Protein AF-A0A8T3XY12-F1 (afdb_monomer)

Struct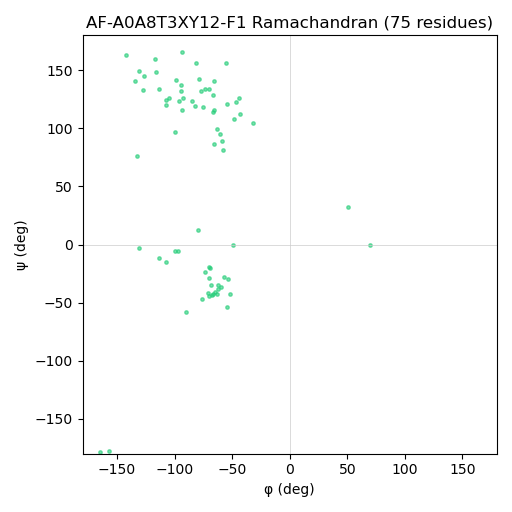ure (mmCIF, N/CA/C/O backbone):
data_AF-A0A8T3XY12-F1
#
_entry.id   AF-A0A8T3XY12-F1
#
loop_
_atom_site.group_PDB
_atom_site.id
_atom_site.type_symbol
_atom_site.label_atom_id
_atom_site.label_alt_id
_atom_site.label_comp_id
_atom_site.label_asym_id
_atom_site.label_entity_id
_atom_site.label_seq_id
_atom_site.pdbx_PDB_ins_code
_atom_site.Cartn_x
_atom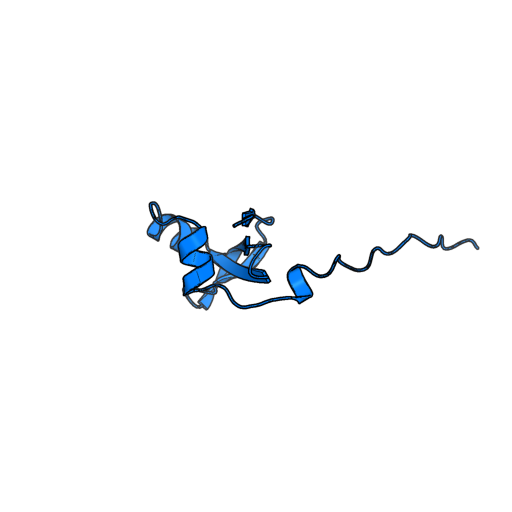_site.Cartn_y
_atom_site.Cartn_z
_atom_site.occupancy
_atom_site.B_iso_or_equiv
_atom_site.auth_seq_id
_atom_site.auth_comp_id
_atom_site.auth_asym_id
_atom_site.auth_atom_id
_atom_site.pdbx_PDB_model_num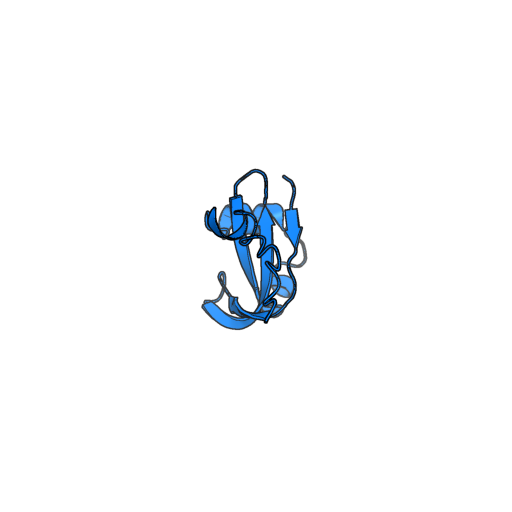
ATOM 1 N N . MET A 1 1 ? 9.699 1.965 -13.015 1.00 59.12 1 MET A N 1
ATOM 2 C CA . MET A 1 1 ? 8.697 1.480 -12.050 1.00 59.12 1 MET A CA 1
ATOM 3 C C . MET A 1 1 ? 8.817 -0.025 -11.930 1.00 59.12 1 MET A C 1
ATOM 5 O O . MET A 1 1 ? 8.279 -0.770 -12.750 1.00 59.12 1 MET A O 1
ATOM 9 N N . LYS A 1 2 ? 9.575 -0.474 -10.932 1.00 73.00 2 LYS A N 1
ATOM 10 C CA . LYS A 1 2 ? 9.607 -1.869 -10.487 1.00 73.00 2 LYS A CA 1
ATOM 11 C C . LYS A 1 2 ? 8.731 -1.986 -9.247 1.00 73.00 2 LYS A C 1
ATOM 13 O O . LYS A 1 2 ? 9.176 -1.709 -8.135 1.00 73.00 2 LYS A O 1
ATOM 18 N N . ILE A 1 3 ? 7.485 -2.406 -9.448 1.00 76.19 3 ILE A N 1
ATOM 19 C CA . ILE A 1 3 ? 6.524 -2.567 -8.357 1.00 76.19 3 ILE A CA 1
ATOM 20 C C . ILE A 1 3 ? 6.710 -3.942 -7.711 1.00 76.19 3 ILE A C 1
ATOM 22 O O . ILE A 1 3 ? 6.606 -4.972 -8.378 1.00 76.19 3 ILE A O 1
ATOM 26 N N . LYS A 1 4 ? 6.949 -3.957 -6.401 1.00 75.62 4 LYS A N 1
ATOM 27 C CA . LYS A 1 4 ? 6.955 -5.151 -5.555 1.00 75.62 4 LYS A CA 1
ATOM 28 C C . LYS A 1 4 ? 5.681 -5.192 -4.720 1.00 75.62 4 LYS A C 1
ATOM 30 O O . LYS A 1 4 ? 5.358 -4.249 -4.002 1.00 75.62 4 LYS A O 1
ATOM 35 N N . LEU A 1 5 ? 4.965 -6.307 -4.809 1.00 77.19 5 LEU A N 1
ATOM 36 C CA . LEU A 1 5 ? 3.852 -6.627 -3.922 1.00 77.19 5 LEU A CA 1
ATOM 37 C C . LEU A 1 5 ? 4.379 -7.518 -2.800 1.00 77.19 5 LEU A C 1
ATOM 39 O O . LEU A 1 5 ? 4.955 -8.575 -3.059 1.00 77.19 5 LEU A O 1
ATOM 43 N N . SER A 1 6 ? 4.191 -7.081 -1.563 1.00 72.62 6 SER A N 1
ATOM 44 C CA . SER A 1 6 ? 4.531 -7.855 -0.371 1.00 72.62 6 SER A CA 1
ATOM 45 C C . SER A 1 6 ? 3.314 -8.639 0.125 1.00 72.62 6 SER A C 1
ATOM 47 O O . SER A 1 6 ? 2.176 -8.380 -0.270 1.00 72.62 6 SER A O 1
ATOM 49 N N . ALA A 1 7 ? 3.553 -9.604 1.014 1.00 76.31 7 ALA A N 1
ATOM 50 C CA . ALA A 1 7 ? 2.509 -10.430 1.613 1.00 76.31 7 ALA A CA 1
ATOM 51 C C . ALA A 1 7 ? 1.406 -9.600 2.303 1.00 76.31 7 ALA A C 1
ATOM 53 O O . ALA A 1 7 ? 1.628 -8.470 2.742 1.00 76.31 7 ALA A O 1
ATOM 54 N N . THR A 1 8 ? 0.215 -10.186 2.431 1.00 85.38 8 THR A N 1
ATOM 55 C CA . THR A 1 8 ? -0.881 -9.627 3.231 1.00 85.38 8 THR A CA 1
ATOM 56 C C . THR A 1 8 ? -0.604 -9.781 4.724 1.00 85.38 8 THR A C 1
ATOM 58 O O . THR A 1 8 ? -0.266 -10.875 5.173 1.00 85.38 8 THR A O 1
ATOM 61 N N . PHE A 1 9 ? -0.811 -8.721 5.499 1.00 85.06 9 PHE A N 1
ATOM 62 C CA . PHE A 1 9 ? -0.678 -8.708 6.958 1.00 85.06 9 PHE A CA 1
ATOM 63 C C . PHE A 1 9 ? -1.754 -7.825 7.598 1.00 85.06 9 PHE A C 1
ATOM 65 O O . PHE A 1 9 ? -2.386 -7.001 6.939 1.00 85.06 9 PHE A O 1
ATOM 72 N N . GLU A 1 10 ? -1.985 -7.982 8.898 1.00 87.81 10 GLU A N 1
ATOM 73 C CA . GLU A 1 10 ? -2.877 -7.087 9.635 1.00 87.81 10 GLU A CA 1
ATOM 74 C C . GLU A 1 10 ? -2.192 -5.748 9.898 1.00 87.81 10 GLU A C 1
ATOM 76 O O . GLU A 1 10 ? -1.171 -5.657 10.581 1.00 87.81 10 GLU A O 1
ATOM 81 N N . GLY A 1 11 ? -2.766 -4.683 9.353 1.00 88.25 11 GLY A N 1
ATOM 82 C CA . GLY A 1 11 ? -2.170 -3.358 9.393 1.00 88.25 11 GLY A CA 1
ATOM 83 C C . GLY A 1 11 ? -3.207 -2.261 9.222 1.00 88.25 11 GLY A C 1
ATOM 84 O O . GLY A 1 11 ? -4.413 -2.502 9.151 1.00 88.25 11 GLY A O 1
ATOM 85 N N . LYS A 1 12 ? -2.740 -1.015 9.198 1.00 88.94 12 LYS A N 1
ATOM 86 C CA . LYS A 1 12 ? -3.596 0.145 8.948 1.00 88.94 12 LYS A CA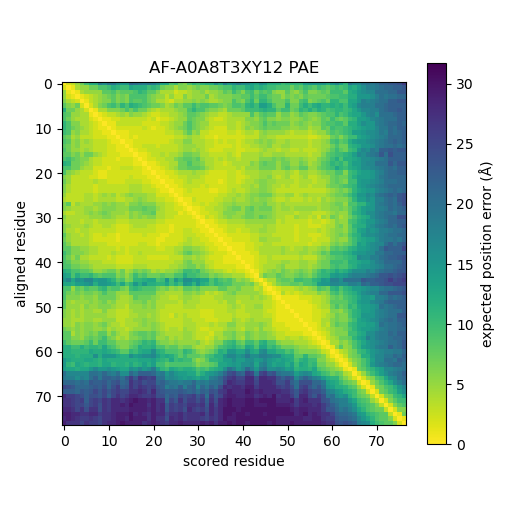 1
ATOM 87 C C . LYS A 1 12 ? -3.575 0.451 7.454 1.00 88.94 12 LYS A C 1
ATOM 89 O O . LYS A 1 12 ? -2.501 0.616 6.890 1.00 88.94 12 LYS A O 1
ATOM 94 N N . CYS A 1 13 ? -4.742 0.535 6.822 1.00 89.00 13 CYS A N 1
ATOM 95 C CA . CYS A 1 13 ? -4.831 0.964 5.430 1.00 89.00 13 CYS A CA 1
ATOM 96 C C . CYS A 1 13 ? -4.409 2.434 5.324 1.00 89.00 13 CYS A C 1
ATOM 98 O O . CYS A 1 13 ? -4.937 3.278 6.052 1.00 89.00 13 CYS A O 1
ATOM 100 N N . SER A 1 14 ? -3.488 2.748 4.416 1.00 85.56 14 SER A N 1
ATOM 101 C CA . SER A 1 14 ? -3.029 4.121 4.175 1.00 85.56 14 SER A CA 1
ATOM 102 C C . SER A 1 14 ? -4.101 4.996 3.520 1.00 85.56 14 SER A C 1
ATOM 104 O O . SER A 1 14 ? -4.035 6.214 3.634 1.00 85.56 14 SER A O 1
ATOM 106 N N . ILE A 1 15 ? -5.107 4.380 2.890 1.00 86.50 15 ILE A N 1
ATOM 107 C CA . ILE A 1 15 ? -6.167 5.072 2.147 1.00 86.50 15 ILE A CA 1
ATOM 108 C C . ILE A 1 15 ? -7.352 5.399 3.061 1.00 86.50 15 ILE A C 1
ATOM 110 O O . ILE A 1 15 ? -7.710 6.557 3.237 1.00 86.50 15 ILE A O 1
ATOM 114 N N . CYS A 1 16 ? -7.953 4.384 3.692 1.00 88.75 16 CYS A N 1
ATOM 115 C CA . CYS A 1 16 ? -9.132 4.577 4.545 1.00 88.75 16 CYS A CA 1
ATOM 116 C C . CYS A 1 16 ? -8.816 4.689 6.044 1.00 88.75 16 CYS A C 1
ATOM 118 O O . CYS A 1 16 ? -9.721 4.895 6.850 1.00 88.75 16 CYS A O 1
ATOM 120 N N . GLY A 1 17 ? -7.560 4.489 6.456 1.00 86.94 17 GLY A N 1
ATOM 121 C CA . GLY A 1 17 ? -7.141 4.574 7.858 1.00 86.94 17 GLY A CA 1
ATOM 122 C C . GLY A 1 17 ? -7.651 3.448 8.766 1.00 86.94 17 GLY A C 1
ATOM 123 O O . GLY A 1 17 ? -7.323 3.443 9.954 1.00 86.94 17 GLY A O 1
ATOM 124 N N . LYS A 1 18 ? -8.432 2.491 8.251 1.00 89.50 18 LYS A N 1
ATOM 125 C CA . LYS A 1 18 ? -8.983 1.375 9.035 1.00 89.50 18 LYS A CA 1
ATOM 126 C C . LYS A 1 18 ? -7.934 0.284 9.256 1.00 89.50 18 LYS A C 1
ATOM 128 O O . LYS A 1 18 ? -7.134 -0.010 8.366 1.00 89.50 18 LYS A O 1
ATOM 133 N N . LYS A 1 19 ? -7.952 -0.327 10.443 1.00 90.00 19 LYS A N 1
ATOM 134 C CA . LYS A 1 19 ? -7.121 -1.492 10.777 1.00 90.00 19 LYS A CA 1
ATOM 135 C C . LYS A 1 19 ? -7.800 -2.755 10.242 1.00 90.00 19 LYS A C 1
ATOM 137 O O . LYS A 1 19 ? -8.945 -3.015 10.594 1.00 90.00 19 LYS A O 1
ATOM 142 N N . SER A 1 20 ? -7.138 -3.477 9.345 1.00 91.38 20 SER A N 1
ATOM 143 C CA . SER A 1 20 ? -7.673 -4.678 8.687 1.00 91.38 20 SER A CA 1
ATOM 144 C C . SER A 1 20 ? -6.542 -5.462 8.015 1.00 91.38 20 SER A C 1
ATOM 146 O O . SER A 1 20 ? -5.384 -5.051 8.076 1.00 91.38 20 SER A O 1
ATOM 148 N N . VAL A 1 21 ? -6.865 -6.572 7.353 1.00 89.38 21 VAL A N 1
ATOM 149 C CA . VAL A 1 21 ? -5.907 -7.258 6.479 1.00 89.38 21 VAL A CA 1
ATOM 150 C C . VAL A 1 21 ? -5.596 -6.354 5.282 1.00 89.38 21 VAL A C 1
ATOM 152 O O . VAL A 1 21 ? -6.470 -6.043 4.465 1.00 89.38 21 VAL A O 1
ATOM 155 N N . VAL A 1 22 ? -4.346 -5.909 5.213 1.00 90.50 22 VAL A N 1
ATOM 156 C CA . VAL A 1 22 ? -3.794 -5.053 4.163 1.00 90.50 22 VAL A CA 1
ATOM 157 C C . VAL A 1 22 ? -2.682 -5.787 3.424 1.00 90.50 22 VAL A C 1
ATOM 159 O O . VAL A 1 22 ? -2.101 -6.733 3.945 1.00 90.50 22 VAL A O 1
ATOM 162 N N . PHE A 1 23 ? -2.367 -5.348 2.215 1.00 87.88 23 PHE A N 1
ATOM 163 C CA . PHE A 1 23 ? -1.138 -5.712 1.516 1.00 87.88 23 PHE A CA 1
ATOM 164 C C . PHE A 1 23 ? -0.297 -4.457 1.299 1.00 87.88 23 PHE A C 1
ATOM 166 O O . PHE A 1 23 ? -0.843 -3.359 1.148 1.00 87.88 23 PHE A O 1
ATOM 173 N N . SER A 1 24 ? 1.025 -4.617 1.292 1.00 85.75 24 SER A N 1
ATOM 174 C CA . SER A 1 24 ? 1.931 -3.535 0.908 1.00 85.75 24 SER A CA 1
ATOM 175 C C . SER A 1 24 ? 2.281 -3.648 -0.565 1.00 85.75 24 SER A C 1
ATOM 177 O O . SER A 1 24 ? 2.682 -4.713 -1.031 1.00 85.75 24 SER A O 1
ATOM 179 N N . ALA A 1 25 ? 2.182 -2.536 -1.276 1.00 86.69 25 ALA A N 1
ATOM 180 C CA . ALA A 1 25 ? 2.765 -2.365 -2.593 1.00 86.69 25 ALA A CA 1
ATOM 181 C C . ALA A 1 25 ? 3.861 -1.308 -2.489 1.00 86.69 25 ALA A C 1
ATOM 183 O O . ALA A 1 25 ? 3.661 -0.267 -1.865 1.00 86.69 25 ALA A O 1
ATOM 184 N N . GLY A 1 26 ? 5.022 -1.576 -3.066 1.00 85.94 26 GLY A N 1
ATOM 185 C CA . GLY A 1 26 ? 6.125 -0.630 -3.103 1.00 85.94 26 GLY A CA 1
ATOM 186 C C . GLY A 1 26 ? 6.696 -0.492 -4.499 1.00 85.94 26 GLY A C 1
ATOM 187 O O . GLY A 1 26 ? 6.675 -1.449 -5.263 1.00 85.94 26 GLY A O 1
ATOM 188 N N . ASP A 1 27 ? 7.212 0.684 -4.825 1.00 85.06 27 ASP A N 1
ATOM 189 C CA . ASP A 1 27 ? 7.982 0.927 -6.039 1.00 85.06 27 ASP A CA 1
ATOM 190 C C . ASP A 1 27 ? 9.459 1.114 -5.677 1.00 85.06 27 ASP A C 1
ATOM 192 O O . ASP A 1 27 ? 9.818 2.003 -4.904 1.00 85.06 27 ASP A O 1
ATOM 196 N N . GLU A 1 28 ? 10.303 0.240 -6.224 1.00 79.81 28 GLU A N 1
ATOM 197 C CA . GLU A 1 28 ? 11.745 0.204 -5.953 1.00 79.81 28 GLU A CA 1
ATOM 198 C C . GLU A 1 28 ? 12.500 1.357 -6.628 1.00 79.81 28 GLU A C 1
ATOM 200 O O . GLU A 1 28 ? 13.556 1.744 -6.154 1.00 79.81 28 GLU A O 1
ATOM 205 N N . ASP A 1 29 ? 11.969 1.948 -7.702 1.00 81.44 29 ASP A N 1
ATOM 206 C CA . ASP A 1 29 ? 12.589 3.125 -8.332 1.00 81.44 29 ASP A CA 1
ATOM 207 C C . ASP A 1 29 ? 12.444 4.375 -7.447 1.00 81.44 29 ASP A C 1
ATOM 209 O O . ASP A 1 29 ? 13.364 5.180 -7.316 1.00 81.44 29 ASP A O 1
ATOM 213 N N . THR A 1 30 ? 11.267 4.557 -6.844 1.00 82.38 30 THR A N 1
ATOM 214 C CA . THR A 1 30 ? 10.929 5.757 -6.062 1.00 82.38 30 THR A CA 1
ATOM 215 C C . THR A 1 30 ? 11.070 5.570 -4.551 1.00 82.38 30 THR A C 1
ATOM 217 O O . THR A 1 30 ? 10.911 6.540 -3.802 1.00 82.38 30 THR A O 1
ATOM 220 N N . HIS A 1 31 ? 11.357 4.345 -4.099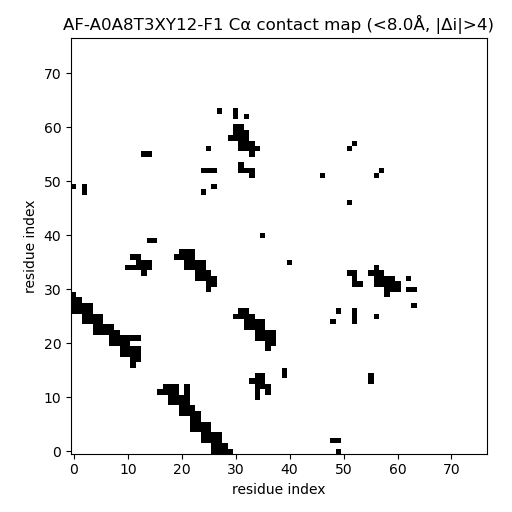 1.00 82.19 31 HIS A N 1
ATOM 221 C CA . HIS A 1 31 ? 11.337 3.928 -2.691 1.00 82.19 31 HIS A CA 1
ATOM 222 C C . HIS A 1 31 ? 10.026 4.302 -1.983 1.00 82.19 31 HIS A C 1
ATOM 224 O O . HIS A 1 31 ? 10.001 4.623 -0.792 1.00 82.19 31 HIS A O 1
ATOM 230 N N . LYS A 1 32 ? 8.908 4.305 -2.714 1.00 85.38 32 LYS A N 1
ATOM 231 C CA . LYS A 1 32 ? 7.587 4.578 -2.145 1.00 85.38 32 LYS A CA 1
ATOM 232 C C . LYS A 1 32 ? 6.909 3.273 -1.780 1.00 85.38 32 LYS A C 1
ATOM 234 O O . LYS A 1 32 ? 6.918 2.336 -2.569 1.00 85.38 32 LYS A O 1
ATOM 239 N N . THR A 1 33 ? 6.267 3.224 -0.620 1.00 85.81 33 THR A N 1
ATOM 240 C CA . THR A 1 33 ? 5.410 2.108 -0.215 1.00 85.81 33 THR A CA 1
ATOM 241 C C . THR A 1 33 ? 4.031 2.594 0.201 1.00 85.81 33 THR A C 1
ATOM 243 O O . THR A 1 33 ? 3.861 3.672 0.772 1.00 85.81 33 THR A O 1
ATOM 246 N N . VAL A 1 34 ? 3.018 1.789 -0.097 1.00 88.00 34 VAL A N 1
ATOM 247 C CA . VAL A 1 34 ? 1.626 2.022 0.279 1.00 88.00 34 VAL A CA 1
ATOM 248 C C . VAL A 1 34 ? 1.034 0.737 0.835 1.00 88.00 34 VAL A C 1
ATOM 250 O O . VAL A 1 34 ? 1.288 -0.354 0.332 1.00 88.00 34 VAL A O 1
ATOM 253 N N . THR A 1 35 ? 0.225 0.865 1.880 1.00 89.81 35 THR A N 1
ATOM 254 C CA . THR A 1 35 ? -0.554 -0.238 2.455 1.00 89.81 35 THR A CA 1
ATOM 255 C C . THR A 1 35 ? -2.022 -0.069 2.113 1.00 89.81 35 THR A C 1
ATOM 257 O O . THR A 1 35 ? -2.624 0.960 2.429 1.00 89.81 35 THR A O 1
ATOM 260 N N . VAL A 1 36 ? -2.618 -1.085 1.498 1.00 88.75 36 VAL A N 1
ATOM 261 C CA . VAL A 1 36 ? -3.995 -1.032 0.993 1.00 88.75 36 VAL A CA 1
ATOM 262 C C . VAL A 1 36 ? -4.787 -2.217 1.533 1.00 88.75 36 VAL A C 1
ATOM 264 O O . VAL A 1 36 ? -4.311 -3.349 1.521 1.00 88.75 36 VAL A O 1
ATOM 267 N N . CYS A 1 37 ? -5.996 -1.974 2.046 1.00 90.88 37 CYS A N 1
ATOM 268 C CA . CYS A 1 37 ? -6.903 -3.050 2.452 1.00 90.88 37 CYS A CA 1
ATOM 269 C C . CYS A 1 37 ? -7.649 -3.626 1.251 1.00 90.88 37 CYS A C 1
ATOM 271 O O . CYS A 1 37 ? -7.872 -2.929 0.261 1.00 90.88 37 CYS A O 1
ATOM 273 N N . LYS A 1 38 ? -8.106 -4.877 1.371 1.00 85.06 38 LYS A N 1
ATOM 274 C CA . LYS A 1 38 ? -8.860 -5.553 0.306 1.00 85.06 38 LYS A CA 1
ATOM 275 C C . LYS A 1 38 ? -10.051 -4.724 -0.190 1.00 85.06 38 LYS A C 1
ATOM 277 O O . LYS A 1 38 ? -10.231 -4.611 -1.389 1.00 85.06 38 LYS A O 1
ATOM 282 N N . SER A 1 39 ? -10.812 -4.103 0.712 1.00 87.31 39 SER A N 1
ATOM 283 C CA . SER A 1 39 ? -11.972 -3.280 0.340 1.00 87.31 39 SER A CA 1
ATOM 284 C C . SER A 1 39 ? -11.594 -2.060 -0.495 1.00 87.31 39 SER A C 1
ATOM 286 O O . SER A 1 39 ? -12.270 -1.767 -1.465 1.00 87.31 39 SER A O 1
ATOM 288 N N . CYS A 1 40 ? -10.510 -1.360 -0.143 1.00 86.50 40 CYS A N 1
ATOM 289 C CA . CYS A 1 40 ? -10.029 -0.246 -0.956 1.00 86.50 40 CYS A CA 1
ATOM 290 C C . CYS A 1 40 ? -9.500 -0.750 -2.297 1.00 86.50 40 CYS A C 1
ATOM 292 O O . CYS A 1 40 ? -9.812 -0.165 -3.318 1.00 86.50 40 CYS A O 1
ATOM 294 N N . ALA A 1 41 ? -8.732 -1.840 -2.306 1.00 82.62 41 ALA A N 1
ATOM 295 C CA . ALA A 1 41 ? -8.198 -2.411 -3.539 1.00 82.62 41 ALA A CA 1
ATOM 296 C C . ALA A 1 41 ? -9.294 -2.840 -4.527 1.00 82.62 41 ALA A C 1
ATOM 298 O O . ALA A 1 41 ? -9.118 -2.667 -5.727 1.00 82.62 41 ALA A O 1
ATOM 299 N N . ASP A 1 42 ? -10.409 -3.362 -4.015 1.00 84.12 42 ASP A N 1
ATOM 300 C CA . ASP A 1 42 ? -11.596 -3.715 -4.798 1.00 84.12 42 ASP A CA 1
ATOM 301 C C . ASP A 1 42 ? -12.273 -2.462 -5.388 1.00 84.12 42 ASP A C 1
ATOM 303 O O . ASP A 1 42 ? -12.573 -2.420 -6.578 1.00 84.12 42 ASP A O 1
ATOM 307 N N . ASP A 1 43 ? -12.393 -1.393 -4.588 1.00 83.38 43 ASP A N 1
ATOM 308 C CA . ASP A 1 43 ? -12.916 -0.081 -5.010 1.00 83.38 43 ASP A CA 1
ATOM 309 C C . ASP A 1 43 ? -12.036 0.571 -6.097 1.00 83.38 43 ASP A C 1
ATOM 311 O O . ASP A 1 43 ? -12.521 1.180 -7.049 1.00 83.38 43 ASP A O 1
ATOM 315 N N . PHE A 1 44 ? -10.718 0.360 -6.012 1.00 74.19 44 PHE A N 1
ATOM 316 C CA . PHE A 1 44 ? -9.741 0.775 -7.018 1.00 74.19 44 PHE A CA 1
ATOM 317 C C . PHE A 1 44 ? -9.666 -0.158 -8.230 1.00 74.19 44 PHE A C 1
ATOM 319 O O . PHE A 1 44 ? -8.731 0.009 -9.001 1.00 74.19 44 PHE A O 1
ATOM 326 N N . GLY A 1 45 ? -10.596 -1.099 -8.439 1.00 62.66 45 GLY A N 1
ATOM 327 C CA . GLY A 1 45 ? -10.514 -2.243 -9.370 1.00 62.66 45 GLY A CA 1
ATOM 328 C C . GLY A 1 45 ? -10.091 -2.013 -10.838 1.00 62.66 45 GLY A C 1
ATOM 329 O O . GLY A 1 45 ? -10.003 -2.973 -11.599 1.00 62.66 45 GLY A O 1
ATOM 330 N N . SER A 1 46 ? -9.802 -0.785 -11.276 1.00 69.94 46 SER A N 1
ATOM 331 C CA . SER A 1 46 ? -9.144 -0.476 -12.559 1.00 69.94 46 SER A CA 1
ATOM 332 C C . SER A 1 46 ? -7.958 0.498 -12.471 1.00 69.94 46 SER A C 1
ATOM 334 O O . SER A 1 46 ? -7.322 0.758 -13.490 1.00 69.94 46 SER A O 1
ATOM 336 N N . LYS A 1 47 ? -7.625 1.040 -11.292 1.00 77.94 47 LYS A N 1
ATOM 337 C CA . LYS A 1 47 ? -6.444 1.891 -11.123 1.00 77.94 47 LYS A CA 1
ATOM 338 C C . LYS A 1 47 ? -5.178 1.031 -11.070 1.00 77.94 47 LYS A C 1
ATOM 340 O O . LYS A 1 47 ? -5.122 0.067 -10.302 1.00 77.94 47 LYS A O 1
ATOM 345 N N . PRO A 1 48 ? -4.135 1.382 -11.835 1.00 80.56 48 PRO A N 1
ATOM 346 C CA . PRO A 1 48 ? -2.857 0.702 -11.746 1.00 80.56 48 PRO A CA 1
ATOM 347 C C . PRO A 1 48 ? -2.216 0.954 -10.378 1.00 80.56 48 PRO A C 1
ATOM 349 O O . PRO A 1 48 ? -2.229 2.068 -9.854 1.00 80.56 48 PRO A O 1
ATOM 352 N N . THR A 1 49 ? -1.580 -0.077 -9.819 1.00 78.75 49 THR A N 1
ATOM 353 C CA . THR A 1 49 ? -0.855 0.005 -8.540 1.00 78.75 49 THR A CA 1
ATOM 354 C C . THR A 1 49 ? 0.188 1.131 -8.533 1.00 78.75 49 THR A C 1
ATOM 356 O O . THR A 1 49 ? 0.426 1.725 -7.488 1.00 78.75 49 THR A O 1
ATOM 359 N N . ALA A 1 50 ? 0.759 1.463 -9.698 1.00 80.62 50 ALA A N 1
ATOM 360 C CA . ALA A 1 50 ? 1.659 2.599 -9.898 1.00 80.62 50 ALA A CA 1
ATOM 361 C C . ALA A 1 50 ? 1.041 3.929 -9.439 1.00 80.62 50 ALA A C 1
ATOM 363 O O . ALA A 1 50 ? 1.613 4.597 -8.585 1.00 80.62 50 ALA A O 1
ATOM 364 N N . GLU A 1 51 ? -0.157 4.266 -9.926 1.00 84.06 51 GLU A N 1
ATOM 365 C CA . GLU A 1 51 ? -0.849 5.505 -9.546 1.00 84.06 51 GLU A CA 1
ATOM 366 C C . GLU A 1 51 ? -1.169 5.530 -8.051 1.00 84.06 51 GLU A C 1
ATOM 368 O O . GLU A 1 51 ? -1.024 6.557 -7.397 1.00 84.06 51 GLU A O 1
ATOM 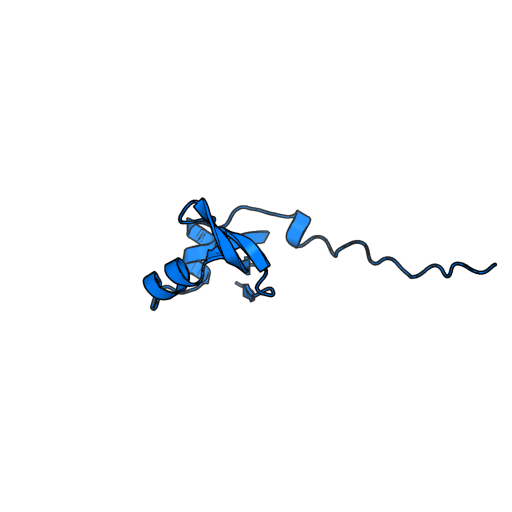373 N N . ILE A 1 52 ? -1.552 4.386 -7.478 1.00 84.06 52 ILE A N 1
ATOM 374 C CA . ILE A 1 52 ? -1.845 4.293 -6.042 1.00 84.06 52 ILE A CA 1
ATOM 375 C C . ILE A 1 52 ? -0.577 4.541 -5.212 1.00 84.06 52 ILE A C 1
ATOM 377 O O . ILE A 1 52 ? -0.635 5.225 -4.191 1.00 84.06 52 ILE A O 1
ATOM 381 N N . ILE A 1 53 ? 0.573 4.011 -5.639 1.00 84.75 53 ILE A N 1
ATOM 382 C CA . ILE A 1 53 ? 1.866 4.267 -4.991 1.00 84.75 53 ILE A CA 1
ATOM 383 C C . ILE A 1 53 ? 2.292 5.730 -5.188 1.00 84.75 53 ILE A C 1
ATOM 385 O O . ILE A 1 53 ? 2.886 6.320 -4.290 1.00 84.75 53 ILE A O 1
ATOM 389 N N . GLU A 1 54 ? 1.990 6.352 -6.322 1.00 84.12 54 GLU A N 1
ATOM 390 C CA . GLU A 1 54 ? 2.326 7.760 -6.536 1.00 84.12 54 GLU A CA 1
ATOM 391 C C . GLU A 1 54 ? 1.482 8.714 -5.685 1.00 84.12 54 GLU A C 1
ATOM 393 O O . GLU A 1 54 ? 2.059 9.616 -5.072 1.00 84.12 54 GLU A O 1
ATOM 398 N N . GLU A 1 55 ? 0.169 8.474 -5.610 1.00 84.56 55 GLU A N 1
ATOM 399 C CA . GLU A 1 55 ? -0.813 9.289 -4.878 1.00 84.56 55 GLU A CA 1
ATOM 400 C C . GLU A 1 55 ? -0.760 9.069 -3.360 1.00 84.56 55 GLU A C 1
ATOM 402 O O . GLU A 1 55 ? -0.768 10.020 -2.577 1.00 84.56 55 GLU A O 1
ATOM 407 N N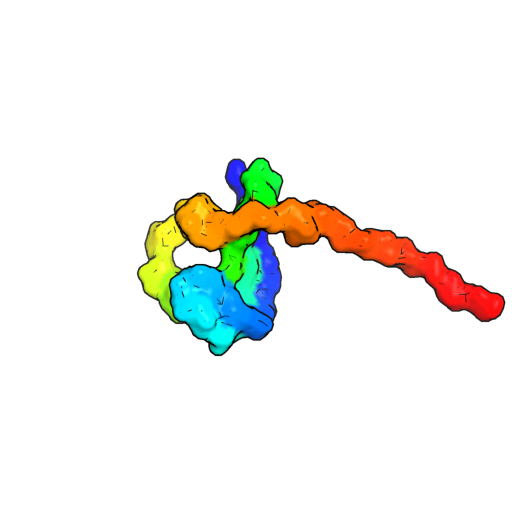 . TYR A 1 56 ? -0.714 7.806 -2.928 1.00 84.69 56 TYR A N 1
ATOM 408 C CA . TYR A 1 56 ? -0.837 7.423 -1.516 1.00 84.69 56 TYR A CA 1
ATOM 409 C C . TYR A 1 56 ? 0.443 6.821 -0.938 1.00 84.69 56 TYR A C 1
ATOM 411 O O . TYR A 1 56 ? 0.533 6.623 0.279 1.00 84.69 56 TYR A O 1
ATOM 419 N N . GLY A 1 57 ? 1.422 6.496 -1.783 1.00 81.81 57 GLY A N 1
ATOM 420 C CA . GLY A 1 57 ? 2.680 5.928 -1.329 1.00 81.81 57 GLY A CA 1
ATOM 421 C C . GLY A 1 57 ? 3.519 6.951 -0.586 1.00 81.81 57 GLY A C 1
ATOM 422 O O . GLY A 1 57 ? 3.714 8.092 -1.009 1.00 81.81 57 GLY A O 1
ATOM 423 N N . LYS A 1 58 ? 4.039 6.514 0.554 1.00 82.06 58 LYS A N 1
ATOM 424 C CA . LYS A 1 58 ? 4.978 7.280 1.364 1.00 82.06 58 LYS A CA 1
ATOM 425 C C . LYS A 1 58 ? 6.380 6.793 1.070 1.00 82.06 58 LYS A C 1
ATOM 427 O O . LYS A 1 58 ? 6.597 5.599 0.885 1.00 82.06 58 LYS A O 1
ATOM 432 N N . LYS A 1 59 ? 7.326 7.728 1.022 1.00 78.50 59 LYS A N 1
ATOM 433 C CA . LYS A 1 59 ? 8.734 7.388 0.857 1.00 78.50 59 LYS A CA 1
ATOM 434 C C . LYS A 1 59 ? 9.192 6.634 2.103 1.00 78.50 59 LYS A C 1
ATOM 436 O O . LYS A 1 59 ? 9.133 7.183 3.202 1.00 78.50 59 LYS A O 1
ATOM 441 N N . ASP A 1 60 ? 9.566 5.379 1.918 1.00 69.94 60 ASP A N 1
ATOM 442 C CA . ASP A 1 60 ? 9.965 4.474 2.986 1.00 69.94 60 ASP A CA 1
ATOM 443 C C . ASP A 1 60 ? 11.260 3.779 2.565 1.00 69.94 60 ASP A C 1
ATOM 445 O O . ASP A 1 60 ? 11.272 2.628 2.139 1.00 69.94 60 ASP A O 1
ATOM 449 N N . ASP A 1 61 ? 12.367 4.520 2.648 1.00 65.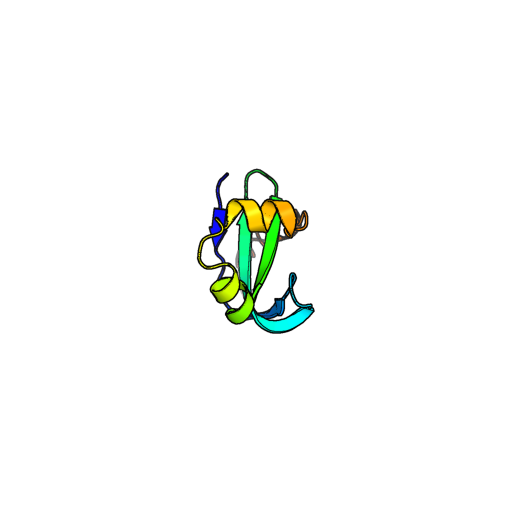50 61 ASP A N 1
ATOM 450 C CA . ASP A 1 61 ? 13.706 4.005 2.343 1.00 65.50 61 ASP A CA 1
ATOM 451 C C . ASP A 1 61 ? 14.057 2.779 3.216 1.00 65.50 61 ASP A C 1
ATOM 453 O O . ASP A 1 61 ? 14.749 1.876 2.755 1.00 65.50 61 ASP A O 1
ATOM 457 N N . LYS A 1 62 ? 13.494 2.671 4.430 1.00 63.06 62 LYS A N 1
ATOM 458 C CA . LYS A 1 62 ? 13.689 1.528 5.343 1.00 63.06 62 LYS A CA 1
ATOM 459 C C . LYS A 1 62 ? 13.015 0.233 4.891 1.00 63.06 62 LYS A C 1
ATOM 461 O O . LYS A 1 62 ? 13.502 -0.839 5.236 1.00 63.06 62 LYS A O 1
ATOM 466 N N . ALA A 1 63 ? 11.908 0.300 4.153 1.00 57.75 63 ALA A N 1
ATOM 467 C CA . ALA A 1 63 ? 11.268 -0.884 3.579 1.00 57.75 63 ALA A CA 1
ATOM 468 C C . ALA A 1 63 ? 12.091 -1.506 2.437 1.00 57.75 63 ALA A C 1
ATOM 470 O O . ALA A 1 63 ? 11.874 -2.671 2.095 1.00 57.75 63 ALA A O 1
ATOM 471 N N . PHE A 1 64 ? 13.013 -0.731 1.855 1.00 59.56 64 PHE A N 1
ATOM 472 C CA . PHE A 1 64 ? 13.908 -1.146 0.774 1.00 59.56 64 PHE A CA 1
ATOM 473 C C . PHE A 1 64 ? 15.358 -1.340 1.219 1.00 59.56 64 PHE A C 1
ATOM 475 O O . PHE A 1 64 ? 16.115 -1.990 0.497 1.00 59.56 64 PHE A O 1
ATOM 482 N N . GLU A 1 65 ? 15.748 -0.843 2.398 1.00 55.03 65 GLU A N 1
ATOM 483 C CA . GLU A 1 65 ? 16.966 -1.309 3.054 1.00 55.03 65 GLU A CA 1
ATOM 484 C C . GLU A 1 65 ? 16.873 -2.832 3.188 1.00 55.03 65 GLU A C 1
ATOM 486 O O . GLU A 1 65 ? 15.915 -3.356 3.761 1.00 55.03 65 GLU A O 1
ATOM 491 N N . GLU A 1 66 ? 17.842 -3.549 2.602 1.00 48.28 66 GLU A N 1
ATOM 492 C CA . GLU A 1 66 ? 17.973 -4.993 2.770 1.00 48.28 66 GLU A CA 1
ATOM 493 C C . GLU A 1 66 ? 17.883 -5.280 4.265 1.00 48.28 66 GLU A C 1
ATOM 495 O O . GLU A 1 66 ? 18.792 -4.932 5.023 1.00 48.28 66 GLU A O 1
ATOM 500 N N . GLY A 1 67 ? 16.752 -5.862 4.685 1.00 45.38 67 GLY A N 1
ATOM 501 C CA . GLY A 1 67 ? 16.534 -6.240 6.070 1.00 45.38 67 GLY A CA 1
ATOM 502 C C . GLY A 1 67 ? 17.784 -6.957 6.527 1.00 45.38 67 GLY A C 1
ATOM 503 O O . GLY A 1 67 ? 18.205 -7.892 5.843 1.00 45.38 67 GLY A O 1
ATOM 504 N N . LEU A 1 68 ? 18.398 -6.427 7.593 1.00 42.72 68 LEU A N 1
ATOM 505 C CA . LEU A 1 68 ? 19.682 -6.844 8.140 1.00 42.72 68 LEU A CA 1
ATOM 506 C C . LEU A 1 68 ? 19.824 -8.337 7.885 1.00 42.72 68 LEU A C 1
ATOM 508 O O . LEU A 1 68 ? 19.092 -9.127 8.490 1.00 42.72 68 LEU A O 1
ATOM 512 N N . ARG A 1 69 ? 20.659 -8.714 6.905 1.00 47.53 69 ARG A N 1
ATOM 513 C CA . ARG A 1 69 ? 21.000 -10.114 6.697 1.00 47.53 69 ARG A CA 1
ATOM 514 C C . ARG A 1 69 ? 21.656 -10.488 8.004 1.00 47.53 69 ARG A C 1
ATOM 516 O O . ARG A 1 69 ? 22.829 -10.200 8.221 1.00 47.53 69 ARG A O 1
ATOM 523 N N . VAL A 1 70 ? 20.873 -11.051 8.916 1.00 46.06 70 VAL A N 1
ATOM 524 C CA . VAL A 1 70 ? 21.411 -11.789 10.033 1.00 46.06 70 VAL A CA 1
ATOM 525 C C . VAL A 1 70 ? 22.046 -12.966 9.320 1.00 46.06 70 VAL A C 1
ATOM 527 O O . VAL A 1 70 ? 21.409 -13.989 9.066 1.00 46.06 70 VAL A O 1
ATOM 530 N N . GLU A 1 71 ? 23.299 -12.789 8.893 1.00 42.31 71 GLU A N 1
ATOM 531 C CA . GLU A 1 71 ? 24.219 -13.899 8.853 1.00 42.31 71 GLU A CA 1
ATOM 532 C C . GLU A 1 71 ? 23.955 -14.593 10.179 1.00 42.31 71 GLU A C 1
ATOM 534 O O . GLU A 1 71 ? 24.136 -13.998 11.245 1.00 42.31 71 GLU A O 1
ATOM 539 N N . LYS A 1 72 ? 23.388 -15.800 10.122 1.00 44.16 72 LYS A N 1
ATOM 540 C CA . LYS A 1 72 ? 23.408 -16.707 11.255 1.00 44.16 72 LYS A CA 1
ATOM 541 C C . LYS A 1 72 ? 24.891 -16.900 11.574 1.00 44.16 72 LYS A C 1
ATOM 543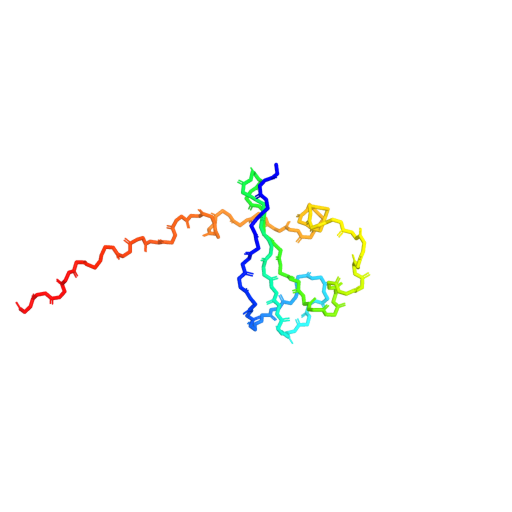 O O . LYS A 1 72 ? 25.490 -17.878 11.141 1.00 44.16 72 LYS A O 1
ATOM 548 N N . LYS A 1 73 ? 25.507 -15.965 12.303 1.00 38.72 73 LYS A N 1
ATOM 549 C CA . LYS A 1 73 ? 26.671 -16.265 13.113 1.00 38.72 73 LYS A CA 1
ATOM 550 C C . LYS A 1 73 ? 26.123 -17.246 14.117 1.00 38.72 73 LYS A C 1
ATOM 552 O O . LYS A 1 73 ? 25.365 -16.877 15.012 1.00 38.72 73 LYS A O 1
ATOM 557 N N . GLY A 1 74 ? 26.383 -18.515 13.817 1.00 44.62 74 GLY A N 1
ATOM 558 C CA . GLY A 1 74 ? 26.005 -19.628 14.649 1.00 44.62 74 GLY A CA 1
ATOM 559 C C . GLY A 1 74 ? 26.339 -19.277 16.085 1.00 44.62 74 GLY A C 1
ATOM 560 O O . GLY A 1 74 ? 27.465 -18.900 16.403 1.00 44.62 74 GLY A O 1
ATOM 561 N N . THR A 1 75 ? 25.334 -19.389 16.940 1.00 46.28 75 THR A N 1
ATOM 562 C CA . THR A 1 75 ? 25.558 -19.732 18.332 1.00 46.28 75 THR A CA 1
ATOM 563 C C . THR A 1 75 ? 26.273 -21.082 18.315 1.00 46.28 75 THR A C 1
ATOM 565 O O . THR A 1 75 ? 25.640 -22.130 18.238 1.00 46.28 75 THR A O 1
ATOM 568 N N . ALA A 1 76 ? 27.600 -21.043 18.251 1.00 47.03 76 ALA A N 1
ATOM 569 C CA . ALA A 1 76 ? 28.448 -22.154 18.622 1.00 47.03 76 ALA A CA 1
ATOM 570 C C . ALA A 1 76 ? 28.815 -21.928 20.091 1.00 47.03 76 ALA A C 1
ATOM 572 O O . ALA A 1 76 ? 29.381 -20.891 20.429 1.00 47.03 76 ALA A O 1
ATOM 573 N N . SER A 1 77 ? 28.324 -22.879 20.885 1.00 44.69 77 SER A N 1
ATOM 574 C CA . SER A 1 77 ? 28.649 -23.300 22.251 1.00 44.69 77 SER A CA 1
ATOM 575 C C . SER A 1 77 ? 29.727 -22.552 23.026 1.00 44.69 77 SER A C 1
ATOM 577 O O . SER A 1 77 ? 30.859 -22.431 22.514 1.00 44.69 77 SER A O 1
#

Secondary structure (DSSP, 8-state):
--EEEEEEEEEE-TTT--EEEEEEEEETTTTEEEEEEHHHHHHTTTS-HHHHHHHH-EE-HHHHS------------

Solvent-accessible surface area (backbone atoms only — not comparable to full-atom values): 4591 Å² total; per-residue (Å²): 128,50,74,46,76,51,74,75,44,82,39,59,15,67,80,81,64,49,76,42,63,16,32,39,39,31,30,69,75,73,32,20,35,28,35,42,27,61,70,58,53,58,76,40,71,83,64,57,70,66,57,51,30,67,76,62,24,42,78,37,64,72,81,67,46,75,70,78,77,71,70,80,73,69,89,72,130

pLDDT: mean 75.45, std 15.49, range [38.72, 91.38]

Nearest PDB structures (foldseek):
  7tom-assembly1_A  TM=4.529E-01  e=4.606E+00  Methanocaldococcus jannaschii
  8glv-assembly1_Gz  TM=5.069E-01  e=9.165E+00  Chlamydomonas reinhardtii
  4bts-assembly1_AE  TM=2.674E-01  e=6.704E+00  Tetrahymena thermophila

Radius of gyration: 15.1 Å; Cα contacts (8 Å, |Δi|>4): 128; chains: 1; bounding box: 42×33×35 Å

Foldseek 3Di:
DDKDKADWDFDQFLPPRDTDTWIKIADPVQQWIGTHDPVVCVVCVPPDVVVCSVPRTDRDVPVVPPPPPPPCPDPDD

Mean predicted aligned error: 9.75 Å

Sequence (77 aa):
MKIKLSATFEGKCSICGKKSVVFSAGDEDTHKTVTVCKSCADDFGSKPTAEIIEEYGKKDDKAFEEGLRVEKKGTAS